Protein AF-A0A7V9B0U5-F1 (afdb_monomer_lite)

Foldseek 3Di:
DDPPQDPWDAPVVQDDPCVVVLQVVLVVVVDHQDRTDRPVCVVCNHSVNSVVVSVVVVCVVVVVDDDDPDPVRVVVVVVVD

Radius of gyration: 17.77 Å; chains: 1; bounding box: 40×35×46 Å

Sequence (81 aa):
MSTRTKPPVTVETLRAADDATFWELAGKCGYVRPTEIDPDQAWFWTRDWITGEIEGDWDYAEGRFTRYYSDEEFLASFEEK

pLDDT: mean 81.69, std 17.68, range [39.25, 97.25]

Secondary structure (DSSP, 8-state):
-----PPPPPGGGG--TTHHHHHHHHHHTT----SS--GGGTTTTSHHHHHHHHHHHHHHHHT-----SSHHHHHHTTTT-

Structure (mmCIF, N/CA/C/O backbone):
data_AF-A0A7V9B0U5-F1
#
_entry.id   AF-A0A7V9B0U5-F1
#
loop_
_atom_site.group_PDB
_atom_site.id
_atom_site.type_symbol
_atom_site.label_atom_id
_atom_site.label_alt_id
_atom_site.label_comp_id
_atom_site.label_asym_id
_atom_site.label_entity_id
_atom_site.label_seq_id
_atom_site.pdbx_PDB_ins_code
_atom_site.Cartn_x
_atom_site.Cartn_y
_atom_site.Cartn_z
_atom_site.occupancy
_atom_site.B_iso_or_equiv
_atom_site.auth_seq_id
_atom_site.auth_comp_id
_atom_site.auth_asym_id
_atom_site.auth_atom_id
_atom_site.pdbx_PDB_model_num
ATOM 1 N N . MET A 1 1 ? -9.299 22.631 -25.159 1.00 39.25 1 MET A N 1
ATOM 2 C CA . MET A 1 1 ? -8.864 21.762 -24.045 1.00 39.25 1 MET A CA 1
ATOM 3 C C . MET A 1 1 ? -7.528 21.160 -24.441 1.00 39.25 1 MET A C 1
ATOM 5 O O . MET A 1 1 ? -7.506 20.320 -25.326 1.00 39.25 1 MET A O 1
ATOM 9 N N . SER A 1 2 ? -6.419 21.681 -23.912 1.00 43.88 2 SER A N 1
ATOM 10 C CA . SER A 1 2 ? -5.077 21.168 -24.214 1.00 43.88 2 SER A CA 1
ATOM 11 C C . SER A 1 2 ? -4.754 20.082 -23.193 1.00 43.88 2 SER A C 1
ATOM 13 O O . SER A 1 2 ? -4.553 20.391 -22.019 1.00 43.88 2 SER A O 1
ATOM 15 N N . THR A 1 3 ? -4.786 18.813 -23.596 1.00 46.66 3 THR A N 1
ATOM 16 C CA . THR A 1 3 ? -4.318 17.713 -22.749 1.00 46.66 3 THR A CA 1
ATOM 17 C C . THR A 1 3 ? -2.802 17.810 -22.683 1.00 46.66 3 THR A C 1
ATOM 19 O O . THR A 1 3 ? -2.103 17.459 -23.633 1.00 46.66 3 THR A O 1
ATOM 22 N N . ARG A 1 4 ? -2.277 18.337 -21.574 1.00 46.50 4 ARG A N 1
ATOM 23 C CA . ARG A 1 4 ? -0.848 18.257 -21.278 1.00 46.50 4 ARG A CA 1
ATOM 24 C C . ARG A 1 4 ? -0.533 16.803 -20.941 1.00 46.50 4 ARG A C 1
ATOM 26 O O . ARG A 1 4 ? -0.545 16.435 -19.772 1.00 46.50 4 ARG A O 1
ATOM 33 N N . THR A 1 5 ? -0.291 15.984 -21.959 1.00 52.41 5 THR A N 1
ATOM 34 C CA . THR A 1 5 ? 0.199 14.618 -21.781 1.00 52.41 5 THR A CA 1
ATOM 35 C C . THR A 1 5 ? 1.572 14.713 -21.127 1.00 52.41 5 THR A C 1
ATOM 37 O O . THR A 1 5 ? 2.527 15.191 -21.743 1.00 52.41 5 THR A O 1
ATOM 40 N N . LYS A 1 6 ? 1.659 14.355 -19.840 1.00 53.09 6 LYS A N 1
ATOM 41 C CA . LYS A 1 6 ? 2.951 14.211 -19.167 1.00 53.09 6 LYS A CA 1
ATOM 42 C C . LYS A 1 6 ? 3.714 13.078 -19.865 1.00 53.09 6 LYS A C 1
ATOM 44 O O . LYS A 1 6 ? 3.093 12.079 -20.225 1.00 53.09 6 LYS A O 1
ATOM 49 N N . PRO A 1 7 ? 5.025 13.227 -20.101 1.00 53.91 7 PRO A N 1
ATOM 50 C CA .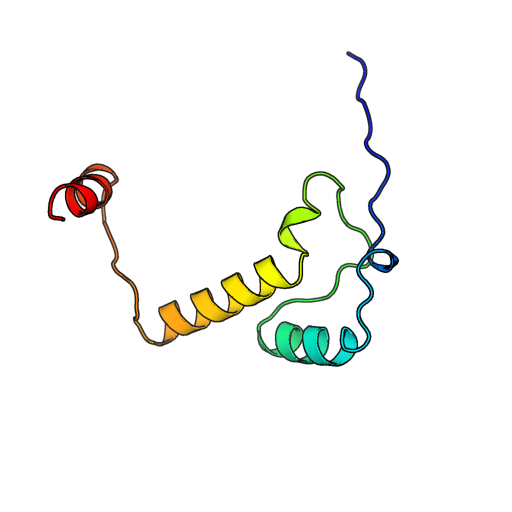 PRO A 1 7 ? 5.809 12.151 -20.687 1.00 53.91 7 PRO A CA 1
ATOM 51 C C . PRO A 1 7 ? 5.787 10.917 -19.764 1.00 53.91 7 PRO A C 1
ATOM 53 O O . PRO A 1 7 ? 5.785 11.097 -18.542 1.00 53.91 7 PRO A O 1
ATOM 56 N N . PRO A 1 8 ? 5.774 9.690 -20.323 1.00 57.78 8 PRO A N 1
ATOM 57 C CA . PRO A 1 8 ? 5.885 8.451 -19.555 1.00 57.78 8 PRO A CA 1
ATOM 58 C C . PRO A 1 8 ? 7.116 8.505 -18.643 1.00 57.78 8 PRO A C 1
ATOM 60 O O . PRO A 1 8 ? 8.221 8.802 -19.103 1.00 57.78 8 PRO A O 1
ATOM 63 N N . VAL A 1 9 ? 6.928 8.239 -17.347 1.00 58.50 9 VAL A N 1
ATOM 64 C CA . VAL A 1 9 ? 8.044 8.065 -16.410 1.00 58.50 9 VAL A CA 1
ATOM 65 C C . VAL A 1 9 ? 8.528 6.631 -16.564 1.00 58.50 9 VAL A C 1
ATOM 67 O O . VAL A 1 9 ? 7.768 5.690 -16.346 1.00 58.50 9 VAL A O 1
ATOM 70 N N . THR A 1 10 ? 9.782 6.443 -16.968 1.00 51.56 10 THR A N 1
ATOM 71 C CA . THR A 1 10 ? 10.343 5.101 -17.127 1.00 51.56 10 THR A CA 1
ATOM 72 C C . THR A 1 10 ? 10.818 4.560 -15.781 1.00 51.56 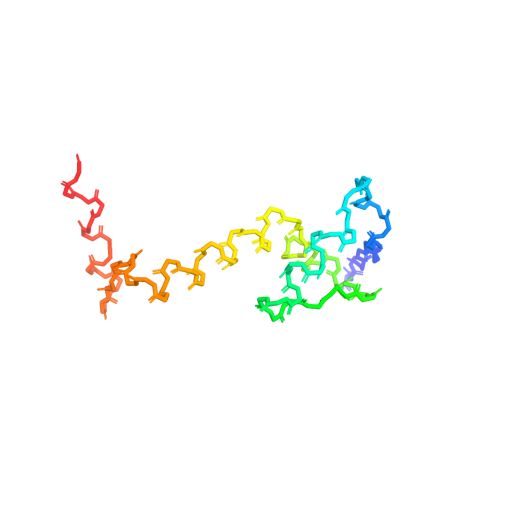10 THR A C 1
ATOM 74 O O . THR A 1 10 ? 11.485 5.246 -15.000 1.00 51.56 10 THR A O 1
ATOM 77 N N . VAL A 1 11 ? 10.524 3.282 -15.527 1.00 51.16 11 VAL A N 1
ATOM 78 C CA . VAL A 1 11 ? 10.981 2.540 -14.336 1.00 51.16 11 VAL A CA 1
ATOM 79 C C . VAL A 1 11 ? 12.505 2.500 -14.193 1.00 51.16 11 VAL A C 1
ATOM 81 O O . VAL A 1 11 ? 13.017 2.242 -13.107 1.00 51.16 11 VAL A O 1
ATOM 84 N N . GLU A 1 12 ? 13.247 2.768 -15.271 1.00 48.12 12 GLU A N 1
ATOM 85 C CA . GLU A 1 12 ? 14.711 2.828 -15.256 1.00 48.12 12 GLU A CA 1
ATOM 86 C C . GLU A 1 12 ? 15.274 4.024 -14.475 1.00 48.12 12 GLU A C 1
ATOM 88 O O . GLU A 1 12 ? 16.425 3.976 -14.046 1.00 48.12 12 GLU A O 1
ATOM 93 N N . THR A 1 13 ? 14.472 5.065 -14.234 1.00 49.22 13 THR A N 1
ATOM 94 C CA . THR A 1 13 ? 14.898 6.273 -13.503 1.00 49.22 13 THR A CA 1
ATOM 95 C C . THR A 1 13 ? 14.918 6.101 -11.974 1.00 49.22 13 THR A C 1
ATOM 97 O O . THR A 1 13 ? 15.406 6.983 -11.274 1.00 49.22 13 THR A O 1
ATOM 100 N N . LEU A 1 14 ? 14.438 4.964 -11.446 1.00 52.94 14 LEU A N 1
ATOM 101 C CA . LEU A 1 14 ? 14.358 4.642 -10.008 1.00 52.94 14 LEU A CA 1
ATOM 102 C C . LEU A 1 14 ? 15.406 3.597 -9.558 1.00 52.94 14 LEU A C 1
ATOM 104 O O . LEU A 1 14 ? 15.175 2.823 -8.633 1.00 52.94 14 LEU A O 1
ATOM 108 N N . ARG A 1 15 ? 16.562 3.522 -10.228 1.00 52.03 15 ARG A N 1
ATOM 109 C CA . ARG A 1 15 ? 17.579 2.486 -9.968 1.00 52.03 15 ARG A CA 1
ATOM 110 C C . ARG A 1 15 ? 18.421 2.778 -8.714 1.00 52.03 15 ARG A C 1
ATOM 112 O O . ARG A 1 15 ? 19.351 3.580 -8.766 1.00 52.03 15 ARG A O 1
ATOM 119 N N . ALA A 1 16 ? 18.176 2.030 -7.637 1.00 53.81 16 ALA A N 1
ATOM 120 C CA . ALA A 1 16 ? 19.184 1.681 -6.629 1.00 53.81 16 ALA A CA 1
ATOM 121 C C . ALA A 1 16 ? 19.639 0.221 -6.840 1.00 53.81 16 ALA A C 1
ATOM 123 O O . ALA A 1 16 ? 18.927 -0.585 -7.436 1.00 53.81 16 ALA A O 1
ATOM 124 N N . ALA A 1 17 ? 20.849 -0.122 -6.400 1.00 48.50 17 ALA A N 1
ATOM 125 C CA . ALA A 1 17 ? 21.536 -1.372 -6.738 1.00 48.50 17 ALA A CA 1
ATOM 126 C C . ALA A 1 17 ? 20.928 -2.672 -6.145 1.00 48.50 17 ALA A C 1
ATOM 128 O O . ALA A 1 17 ? 21.491 -3.741 -6.366 1.00 48.50 17 ALA A O 1
ATOM 129 N N . ASP A 1 18 ? 19.789 -2.621 -5.443 1.00 60.59 18 ASP A N 1
ATOM 130 C CA . ASP A 1 18 ? 19.086 -3.778 -4.851 1.00 60.59 18 ASP A CA 1
ATOM 131 C C . ASP A 1 18 ? 17.650 -4.000 -5.387 1.00 60.59 18 ASP A C 1
ATOM 133 O O . ASP A 1 18 ? 16.869 -4.760 -4.812 1.00 60.59 18 ASP A O 1
ATOM 137 N N . ASP A 1 19 ? 17.316 -3.390 -6.527 1.00 73.81 19 ASP A N 1
ATOM 138 C CA . ASP A 1 19 ? 15.986 -3.422 -7.159 1.00 73.81 19 ASP A CA 1
ATOM 139 C C . ASP A 1 19 ? 15.479 -4.857 -7.451 1.00 73.81 19 ASP A C 1
ATOM 141 O O . ASP A 1 19 ? 14.306 -5.162 -7.261 1.00 73.81 19 ASP A O 1
ATOM 145 N N . ALA A 1 20 ? 16.358 -5.789 -7.841 1.00 82.88 20 ALA A N 1
ATOM 146 C CA . ALA A 1 20 ? 15.966 -7.177 -8.124 1.00 82.88 20 ALA A CA 1
ATOM 147 C C . ALA A 1 20 ? 15.492 -7.941 -6.874 1.00 82.88 20 ALA A C 1
ATOM 149 O O . ALA A 1 20 ? 14.470 -8.621 -6.930 1.00 82.88 20 ALA A O 1
ATOM 150 N N . THR A 1 21 ? 16.203 -7.807 -5.749 1.00 86.06 21 THR A N 1
ATOM 151 C CA . THR A 1 21 ? 15.824 -8.450 -4.479 1.00 86.06 21 THR A CA 1
ATOM 152 C C . THR A 1 21 ? 14.497 -7.901 -3.973 1.00 86.06 21 THR A C 1
ATOM 154 O O . THR A 1 21 ? 13.644 -8.656 -3.510 1.00 86.06 21 THR A O 1
ATOM 157 N N . PHE A 1 22 ? 14.308 -6.585 -4.094 1.00 87.94 22 PHE A N 1
ATOM 158 C CA . PHE A 1 22 ? 13.049 -5.943 -3.749 1.00 87.94 22 PHE A CA 1
ATOM 159 C C . PHE A 1 22 ? 11.888 -6.500 -4.585 1.00 87.94 22 PHE A C 1
ATOM 161 O O . PHE A 1 22 ? 10.902 -6.954 -4.012 1.00 87.94 22 PHE A O 1
ATOM 168 N N . TRP A 1 23 ? 12.013 -6.548 -5.915 1.00 89.88 23 TRP A N 1
ATOM 169 C CA . TRP A 1 23 ? 10.946 -7.074 -6.775 1.00 89.88 23 TRP A CA 1
ATOM 170 C C . TRP A 1 23 ? 10.728 -8.587 -6.631 1.00 89.88 23 TRP A C 1
ATOM 172 O O . TRP A 1 23 ? 9.613 -9.053 -6.851 1.00 89.88 23 TRP A O 1
ATOM 182 N N . GLU A 1 24 ? 11.734 -9.360 -6.211 1.00 91.38 24 GLU A N 1
ATOM 183 C CA . GLU A 1 24 ? 11.538 -10.764 -5.828 1.00 91.38 24 GLU A CA 1
ATOM 184 C C . GLU A 1 24 ? 10.664 -10.886 -4.569 1.00 91.38 24 GLU A C 1
ATOM 186 O O . GLU A 1 24 ? 9.744 -11.706 -4.529 1.00 91.38 24 GLU A O 1
ATOM 191 N N . LEU A 1 25 ? 10.929 -10.072 -3.541 1.00 89.44 25 LEU A N 1
ATOM 192 C CA . LEU A 1 25 ? 10.110 -10.031 -2.329 1.00 89.44 25 LEU A CA 1
ATOM 193 C C . LEU A 1 25 ? 8.694 -9.532 -2.636 1.00 89.44 25 LEU A C 1
ATOM 195 O O . LEU A 1 25 ? 7.727 -10.188 -2.263 1.00 89.44 25 LEU A O 1
ATOM 199 N N . ALA A 1 26 ? 8.573 -8.424 -3.366 1.00 92.00 26 ALA A N 1
ATOM 200 C CA . ALA A 1 26 ? 7.291 -7.852 -3.759 1.00 92.00 26 ALA A CA 1
ATOM 201 C C . ALA A 1 26 ? 6.456 -8.855 -4.578 1.00 92.00 26 ALA A C 1
ATOM 203 O O . ALA A 1 26 ? 5.256 -8.996 -4.349 1.00 92.00 26 ALA A O 1
ATOM 204 N N . GLY A 1 27 ? 7.103 -9.650 -5.440 1.00 94.38 27 GLY A N 1
ATOM 205 C CA . GLY A 1 27 ? 6.470 -10.752 -6.168 1.00 94.38 27 GLY A CA 1
ATOM 206 C C . GLY A 1 27 ? 5.872 -11.834 -5.267 1.00 94.38 27 GLY A C 1
ATOM 207 O O . GLY A 1 27 ? 4.799 -12.354 -5.572 1.00 94.38 27 GLY A O 1
ATOM 208 N N . LYS A 1 28 ? 6.500 -12.139 -4.123 1.00 93.00 28 LYS A N 1
ATOM 209 C CA . LYS A 1 28 ? 5.939 -13.068 -3.118 1.00 93.00 28 LYS A CA 1
ATOM 210 C C . LYS A 1 28 ? 4.680 -12.505 -2.450 1.00 93.00 28 LYS A C 1
ATOM 212 O O . LYS A 1 28 ? 3.862 -13.284 -1.973 1.00 93.00 28 LYS A O 1
ATOM 217 N N . CYS A 1 29 ? 4.513 -11.185 -2.471 1.00 91.75 29 CYS A N 1
ATOM 218 C CA . CYS A 1 29 ? 3.349 -10.461 -1.962 1.00 91.75 29 CYS A CA 1
ATOM 219 C C . CYS A 1 29 ? 2.344 -10.070 -3.066 1.00 91.75 29 CYS A C 1
ATOM 221 O O . CYS A 1 29 ? 1.412 -9.326 -2.800 1.00 91.75 29 CYS A O 1
ATOM 223 N N . GLY A 1 30 ? 2.503 -10.563 -4.302 1.00 93.19 30 GLY A N 1
ATOM 224 C CA . GLY A 1 30 ? 1.550 -10.323 -5.396 1.00 93.19 30 GLY A CA 1
ATOM 225 C C . GLY A 1 30 ? 1.838 -9.101 -6.275 1.00 93.19 30 GLY A C 1
ATOM 226 O O . GLY A 1 30 ? 1.080 -8.839 -7.209 1.00 93.19 30 GLY A O 1
ATOM 227 N N . TYR A 1 31 ? 2.945 -8.390 -6.052 1.00 92.19 31 TYR A N 1
ATOM 228 C CA . TYR A 1 31 ? 3.336 -7.233 -6.859 1.00 92.19 31 TYR A CA 1
ATOM 229 C C . TYR A 1 31 ? 4.253 -7.628 -8.015 1.00 92.19 31 TYR A C 1
ATOM 231 O O . TYR A 1 31 ? 5.283 -8.273 -7.834 1.00 92.19 31 TYR A O 1
ATOM 239 N N . VAL A 1 32 ? 3.914 -7.181 -9.223 1.00 90.31 32 VAL A N 1
ATOM 240 C CA . VAL A 1 32 ? 4.728 -7.396 -10.425 1.00 90.31 32 VAL A CA 1
ATOM 241 C C . VAL A 1 32 ? 5.260 -6.059 -10.907 1.00 90.31 32 VAL A C 1
ATOM 243 O O . VAL A 1 32 ? 4.494 -5.113 -11.071 1.00 90.31 32 VAL A O 1
ATOM 246 N N . ARG A 1 33 ? 6.568 -5.991 -11.177 1.00 87.81 33 ARG A N 1
ATOM 247 C CA . ARG A 1 33 ? 7.183 -4.788 -11.736 1.00 87.81 33 ARG A CA 1
ATOM 248 C C . ARG A 1 33 ? 6.538 -4.448 -13.087 1.00 87.81 33 ARG A C 1
ATOM 250 O O . ARG A 1 33 ? 6.649 -5.255 -14.015 1.00 87.81 33 ARG A O 1
ATOM 257 N N . PRO A 1 34 ? 5.927 -3.265 -13.242 1.00 85.81 34 PRO A N 1
ATOM 258 C CA . PRO A 1 34 ? 5.335 -2.863 -14.507 1.00 85.81 34 PRO A CA 1
ATOM 259 C C . PRO A 1 34 ? 6.427 -2.511 -15.522 1.00 85.81 34 PRO A C 1
ATOM 261 O O . PRO A 1 34 ? 7.479 -1.966 -15.181 1.00 85.81 34 PRO A O 1
ATOM 264 N N . THR A 1 35 ? 6.167 -2.802 -16.794 1.00 85.81 35 THR A N 1
ATOM 265 C CA . THR A 1 35 ? 7.035 -2.395 -17.910 1.00 85.81 35 THR A CA 1
ATOM 266 C C . THR A 1 35 ? 6.730 -0.978 -18.395 1.00 85.81 35 THR A C 1
ATOM 268 O O . THR A 1 35 ? 7.613 -0.309 -18.923 1.00 85.81 35 THR A O 1
ATOM 271 N N . GLU A 1 36 ? 5.495 -0.517 -18.196 1.00 87.06 36 GLU A N 1
ATOM 272 C CA . GLU A 1 36 ? 5.011 0.821 -18.531 1.00 87.06 36 GLU A CA 1
ATOM 273 C C . GLU A 1 36 ? 4.087 1.306 -17.410 1.00 87.06 36 GLU A C 1
ATOM 275 O O . GLU A 1 36 ? 3.303 0.524 -16.870 1.00 87.06 36 GLU A O 1
ATOM 280 N N . ILE A 1 37 ? 4.205 2.581 -17.039 1.00 86.56 37 ILE A N 1
ATOM 281 C CA . ILE A 1 37 ? 3.418 3.196 -15.971 1.00 86.56 37 ILE A CA 1
ATOM 282 C C . ILE A 1 37 ? 2.790 4.482 -16.505 1.00 86.56 37 ILE A C 1
ATOM 284 O O . ILE A 1 37 ? 3.484 5.315 -17.092 1.00 86.56 37 ILE A O 1
ATOM 288 N N . ASP A 1 38 ? 1.493 4.663 -16.250 1.00 88.75 38 ASP A N 1
ATOM 289 C CA . ASP A 1 38 ? 0.842 5.964 -16.400 1.00 88.75 38 ASP A CA 1
ATOM 290 C C . ASP A 1 38 ? 1.550 6.990 -15.490 1.00 88.75 38 ASP A C 1
ATOM 292 O O . ASP A 1 38 ? 1.592 6.786 -14.272 1.00 88.75 38 ASP A O 1
ATOM 296 N N . PRO A 1 39 ? 2.095 8.098 -16.026 1.00 86.56 39 PRO A N 1
ATOM 297 C CA . PRO A 1 39 ? 2.740 9.148 -15.237 1.00 86.56 39 PRO A CA 1
ATOM 298 C C . PRO A 1 39 ? 1.939 9.641 -14.035 1.00 86.56 39 PRO A C 1
ATOM 300 O O . PRO A 1 39 ? 2.534 10.019 -13.026 1.00 86.56 39 PRO A O 1
ATOM 303 N N . ASP A 1 40 ? 0.609 9.659 -14.131 1.00 90.31 40 ASP A N 1
ATOM 304 C CA . ASP A 1 40 ? -0.257 10.120 -13.047 1.00 90.31 40 ASP A CA 1
ATOM 305 C C . ASP A 1 40 ? -0.443 9.063 -11.942 1.00 90.31 40 ASP A C 1
ATOM 307 O O . ASP A 1 40 ? -0.897 9.396 -10.849 1.00 90.31 40 ASP A O 1
ATOM 311 N N . GLN A 1 41 ? -0.017 7.821 -12.186 1.00 88.38 41 GLN A N 1
ATOM 312 C CA . GLN A 1 41 ? -0.018 6.701 -11.236 1.00 88.38 41 GLN A CA 1
ATOM 313 C C . GLN A 1 41 ? 1.398 6.234 -10.853 1.00 88.38 41 GLN A C 1
ATOM 315 O O . GLN A 1 41 ? 1.560 5.238 -10.151 1.00 88.38 41 GLN A O 1
ATOM 320 N N . ALA A 1 42 ? 2.447 6.951 -11.271 1.00 87.56 42 ALA A N 1
ATOM 321 C CA . ALA A 1 42 ? 3.834 6.592 -10.960 1.00 87.56 42 ALA A CA 1
ATOM 322 C C . ALA A 1 42 ? 4.136 6.556 -9.452 1.00 87.56 42 ALA A C 1
ATOM 324 O O . ALA A 1 42 ? 5.021 5.821 -9.021 1.00 87.56 42 ALA A O 1
ATOM 325 N N . TRP A 1 43 ? 3.382 7.316 -8.653 1.00 83.94 43 TRP A N 1
ATOM 326 C CA . TRP A 1 43 ? 3.520 7.370 -7.197 1.00 83.94 43 TRP A CA 1
ATOM 327 C C . TRP A 1 43 ? 3.249 6.014 -6.519 1.00 83.94 43 TRP A C 1
ATOM 329 O O . TRP A 1 43 ? 3.936 5.686 -5.552 1.00 83.94 43 TRP A O 1
ATOM 339 N N . PHE A 1 44 ? 2.328 5.206 -7.060 1.00 86.50 44 PHE A N 1
ATOM 340 C CA . PHE A 1 44 ? 1.971 3.883 -6.528 1.00 86.50 44 PHE A CA 1
ATOM 341 C C . PHE A 1 44 ? 3.111 2.868 -6.678 1.00 86.50 44 PHE A C 1
ATOM 343 O O . PHE A 1 44 ? 3.309 1.989 -5.848 1.00 86.50 44 PHE A O 1
ATOM 350 N N . TRP A 1 45 ? 3.909 3.009 -7.736 1.00 87.31 45 TRP A N 1
ATOM 351 C CA . TRP A 1 45 ? 4.978 2.069 -8.078 1.00 87.31 45 TRP A CA 1
ATOM 352 C C . TRP A 1 45 ? 6.333 2.440 -7.470 1.00 87.31 45 TRP A C 1
ATOM 354 O O . TRP A 1 45 ? 7.372 1.912 -7.872 1.00 87.31 45 TRP A O 1
ATOM 364 N N . THR A 1 46 ? 6.338 3.364 -6.511 1.00 86.69 46 THR A N 1
ATOM 365 C CA . THR A 1 46 ? 7.537 3.673 -5.736 1.00 86.69 46 THR A CA 1
ATOM 366 C C . THR A 1 46 ? 7.812 2.553 -4.736 1.00 86.69 46 THR A C 1
ATOM 368 O O . THR A 1 46 ? 6.895 1.909 -4.228 1.00 86.69 46 THR A O 1
ATOM 371 N N . ARG A 1 47 ? 9.093 2.319 -4.435 1.00 87.31 47 ARG A N 1
ATOM 372 C CA . ARG A 1 47 ? 9.503 1.303 -3.456 1.00 87.31 47 ARG A CA 1
ATOM 373 C C . ARG A 1 47 ? 8.834 1.516 -2.100 1.00 87.31 47 ARG A C 1
ATOM 375 O O . ARG A 1 47 ? 8.356 0.553 -1.507 1.00 87.31 47 ARG A O 1
ATOM 382 N N . ASP A 1 48 ? 8.803 2.761 -1.638 1.00 86.75 48 ASP A N 1
ATOM 383 C CA . ASP A 1 48 ? 8.230 3.126 -0.343 1.00 86.75 48 ASP A CA 1
ATOM 384 C C . ASP A 1 48 ? 6.734 2.803 -0.295 1.00 86.75 48 ASP A C 1
ATOM 386 O O . ASP A 1 48 ? 6.271 2.221 0.681 1.00 86.75 48 ASP A O 1
ATOM 390 N N . TRP A 1 49 ? 5.998 3.093 -1.375 1.00 92.00 49 TRP A N 1
ATOM 391 C CA . TRP A 1 49 ? 4.573 2.775 -1.455 1.00 92.00 49 TRP A CA 1
ATOM 392 C C . TRP A 1 49 ? 4.319 1.268 -1.384 1.00 92.00 49 TRP A C 1
ATOM 394 O O . TRP A 1 49 ? 3.585 0.807 -0.520 1.00 92.00 49 TRP A O 1
ATOM 404 N N . ILE A 1 50 ? 4.982 0.485 -2.238 1.00 93.25 50 ILE A N 1
ATOM 405 C CA . ILE A 1 50 ? 4.835 -0.979 -2.247 1.00 93.25 50 ILE A CA 1
ATOM 406 C C . ILE A 1 50 ? 5.269 -1.599 -0.912 1.00 93.25 50 ILE A C 1
ATOM 408 O O . ILE A 1 50 ? 4.674 -2.574 -0.467 1.00 93.25 50 ILE A O 1
ATOM 412 N N . THR A 1 51 ? 6.288 -1.042 -0.253 1.00 92.31 51 THR A N 1
ATOM 413 C CA . THR A 1 51 ? 6.695 -1.498 1.086 1.00 92.31 51 THR A CA 1
ATOM 414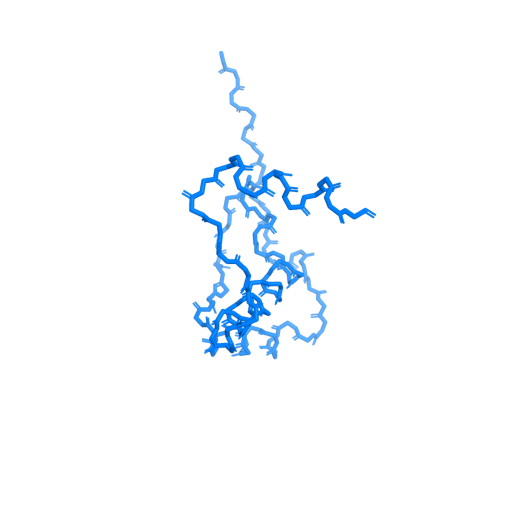 C C . THR A 1 51 ? 5.570 -1.277 2.095 1.00 92.31 51 THR A C 1
ATOM 416 O O . THR A 1 51 ? 5.234 -2.206 2.821 1.00 92.31 51 THR A O 1
ATOM 419 N N . GLY A 1 52 ? 4.941 -0.098 2.085 1.00 92.25 52 GLY A N 1
ATOM 420 C CA . GLY A 1 52 ? 3.797 0.198 2.949 1.00 92.25 52 GLY A CA 1
ATOM 421 C C . GLY A 1 52 ? 2.579 -0.685 2.667 1.00 92.25 52 GLY A C 1
ATOM 422 O O . GLY A 1 52 ? 1.915 -1.117 3.603 1.00 92.25 52 GLY A O 1
ATOM 423 N N . GLU A 1 53 ? 2.308 -1.013 1.403 1.00 95.38 53 GLU A N 1
ATOM 424 C CA . GLU A 1 53 ? 1.240 -1.960 1.053 1.00 95.38 53 GLU A CA 1
ATOM 425 C C . GLU A 1 53 ? 1.521 -3.366 1.609 1.00 95.38 53 GLU A C 1
ATOM 427 O O . GLU A 1 53 ? 0.639 -3.990 2.193 1.00 95.38 53 GLU A O 1
ATOM 432 N N . ILE A 1 54 ? 2.764 -3.852 1.496 1.00 94.31 54 ILE A N 1
ATOM 433 C CA . ILE A 1 54 ? 3.170 -5.150 2.063 1.00 94.31 54 ILE A CA 1
ATOM 434 C C . ILE A 1 54 ? 3.028 -5.152 3.591 1.00 94.31 54 ILE A C 1
ATOM 436 O O . ILE A 1 54 ? 2.543 -6.127 4.166 1.00 94.31 54 ILE A O 1
ATOM 440 N N . GLU A 1 55 ? 3.446 -4.073 4.254 1.00 94.88 55 GLU A N 1
ATOM 441 C CA . GLU A 1 55 ? 3.274 -3.908 5.701 1.00 94.88 55 GLU A CA 1
ATOM 442 C C . GLU A 1 55 ? 1.788 -3.905 6.089 1.00 94.88 55 GLU A C 1
ATOM 444 O O . GLU A 1 55 ? 1.404 -4.607 7.026 1.00 94.88 55 GLU A O 1
ATOM 449 N N . GLY A 1 56 ? 0.945 -3.198 5.331 1.00 94.38 56 GLY A N 1
ATOM 450 C CA . GLY A 1 56 ? -0.504 -3.161 5.529 1.00 94.38 56 GLY A CA 1
ATOM 451 C C . GLY A 1 56 ? -1.173 -4.526 5.351 1.00 94.38 56 GLY A C 1
ATOM 452 O O . GLY A 1 56 ? -2.023 -4.905 6.159 1.00 94.38 56 GLY A O 1
ATOM 453 N N . ASP A 1 57 ? -0.756 -5.305 4.351 1.00 93.56 57 ASP A N 1
ATOM 454 C CA . ASP A 1 57 ? -1.236 -6.675 4.139 1.00 93.56 57 ASP A CA 1
ATOM 455 C C . ASP A 1 57 ? -0.875 -7.592 5.318 1.00 93.56 57 ASP A C 1
ATOM 457 O O . ASP A 1 57 ? -1.694 -8.408 5.758 1.00 93.56 57 ASP A O 1
ATOM 461 N N . TRP A 1 58 ? 0.334 -7.452 5.872 1.00 94.69 58 TRP A N 1
ATOM 462 C CA . TRP A 1 58 ? 0.738 -8.181 7.076 1.00 94.69 58 TRP A CA 1
ATOM 463 C C . TRP A 1 58 ? -0.042 -7.738 8.310 1.00 94.69 58 TRP A C 1
ATOM 465 O O . TRP A 1 58 ? -0.514 -8.592 9.060 1.00 94.69 58 TRP A O 1
ATOM 475 N N . ASP A 1 59 ? -0.237 -6.434 8.504 1.00 96.44 59 ASP A N 1
ATOM 476 C CA . ASP A 1 59 ? -1.064 -5.903 9.587 1.00 96.44 59 ASP A CA 1
ATOM 477 C C . ASP A 1 59 ? -2.492 -6.444 9.510 1.00 96.44 59 ASP A C 1
ATOM 479 O O . ASP A 1 59 ? -3.049 -6.884 10.519 1.00 96.44 59 ASP A O 1
ATOM 483 N N . TYR A 1 60 ? -3.073 -6.491 8.312 1.00 94.12 60 TYR A N 1
ATOM 484 C CA . TYR A 1 60 ? -4.395 -7.061 8.099 1.00 94.12 60 TYR A CA 1
ATOM 485 C C . TYR A 1 60 ? -4.438 -8.556 8.440 1.00 94.12 60 TYR A C 1
ATOM 487 O O . TYR A 1 60 ? -5.321 -8.993 9.185 1.00 94.12 60 TYR A O 1
ATOM 495 N N . ALA A 1 61 ? -3.472 -9.338 7.947 1.00 94.56 61 ALA A N 1
ATOM 496 C CA . ALA A 1 61 ? -3.384 -10.775 8.203 1.00 94.56 61 ALA A CA 1
ATOM 497 C C . ALA A 1 61 ? -3.171 -11.108 9.691 1.00 94.56 61 ALA A C 1
ATOM 499 O O . ALA A 1 61 ? -3.696 -12.107 10.186 1.00 94.56 61 ALA A O 1
ATOM 500 N N . GLU A 1 62 ? -2.431 -10.267 10.413 1.00 97.00 62 GLU A N 1
ATOM 501 C CA . GLU A 1 62 ? -2.195 -10.399 11.852 1.00 97.00 62 GLU A CA 1
ATOM 502 C C . GLU A 1 62 ? -3.316 -9.797 12.718 1.00 97.00 62 GLU A C 1
ATOM 504 O O . GLU A 1 62 ? -3.293 -9.930 13.942 1.00 97.00 62 GLU A O 1
ATOM 509 N N . GLY A 1 63 ? -4.312 -9.143 12.113 1.00 97.00 63 GLY A N 1
ATOM 510 C CA . GLY A 1 63 ? -5.387 -8.474 12.846 1.00 97.00 63 GLY A CA 1
ATOM 511 C C . GLY A 1 63 ? -4.945 -7.195 13.566 1.00 97.00 63 GLY A C 1
ATOM 512 O O . GLY A 1 63 ? -5.621 -6.751 14.493 1.00 97.00 63 GLY A O 1
ATOM 513 N N . ARG A 1 64 ? -3.827 -6.585 13.154 1.00 96.81 64 ARG A N 1
ATOM 514 C CA . ARG A 1 64 ? -3.299 -5.308 13.663 1.00 96.81 64 ARG A CA 1
ATOM 515 C C . ARG A 1 64 ? -4.009 -4.114 13.016 1.00 96.81 64 ARG A C 1
ATOM 517 O O . ARG A 1 64 ? -3.375 -3.205 12.495 1.00 96.81 64 ARG A O 1
ATOM 524 N N . PHE A 1 65 ? -5.339 -4.106 13.047 1.00 94.69 65 PHE A N 1
ATOM 525 C CA . PHE A 1 65 ? -6.146 -3.010 12.513 1.00 94.69 65 PHE A CA 1
ATOM 526 C C . PHE A 1 65 ? -7.362 -2.725 13.393 1.00 94.69 65 PHE A C 1
ATOM 528 O O . PHE A 1 65 ? -7.877 -3.603 14.085 1.00 94.69 65 PHE A O 1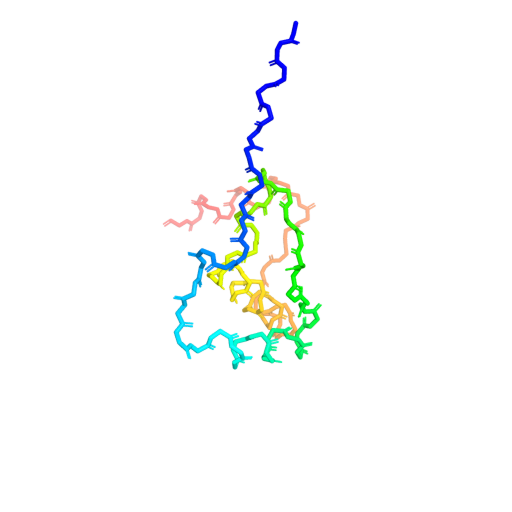
ATOM 535 N N . THR A 1 66 ? -7.866 -1.495 13.306 1.00 94.62 66 THR A N 1
ATOM 536 C CA . THR A 1 66 ? -9.177 -1.123 13.844 1.00 94.62 66 THR A CA 1
ATOM 537 C C . THR A 1 66 ? -10.143 -0.957 12.682 1.00 94.62 66 THR A C 1
ATOM 539 O O . THR A 1 66 ? -9.853 -0.238 11.727 1.00 94.62 66 THR A O 1
ATOM 542 N N . ARG A 1 67 ? -11.296 -1.627 12.749 1.00 94.44 67 ARG A N 1
ATOM 543 C CA . ARG A 1 67 ? -12.374 -1.455 11.774 1.00 94.44 67 ARG A CA 1
ATOM 544 C C . ARG A 1 67 ? -13.430 -0.525 12.341 1.00 94.44 67 ARG A C 1
ATOM 546 O O . ARG A 1 67 ? -14.026 -0.853 13.359 1.00 94.44 6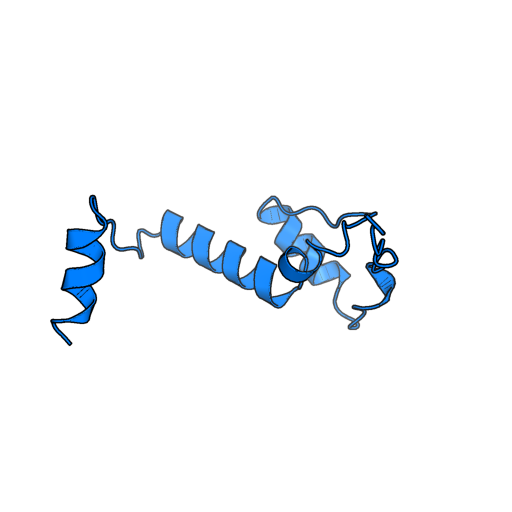7 ARG A O 1
ATOM 553 N N . TYR A 1 68 ? -13.700 0.541 11.606 1.00 96.12 68 TYR A N 1
ATOM 554 C CA . TYR A 1 68 ? -14.836 1.423 11.831 1.00 96.12 68 TYR A CA 1
ATOM 555 C C . TYR A 1 68 ? -15.930 1.095 10.811 1.00 96.12 68 TYR A C 1
ATOM 557 O O . TYR A 1 68 ? -15.640 0.733 9.666 1.00 96.12 68 TYR A O 1
ATOM 565 N N . TYR A 1 69 ? -17.188 1.166 11.228 1.00 96.31 69 TYR A N 1
ATOM 566 C CA . TYR A 1 69 ? -18.355 0.864 10.394 1.00 96.31 69 TYR A CA 1
ATOM 567 C C . TYR A 1 69 ? -19.036 2.122 9.848 1.00 96.31 69 TYR A C 1
ATOM 569 O O . TYR A 1 69 ? -19.985 2.010 9.070 1.00 96.31 69 TYR A O 1
ATOM 577 N N . SER A 1 70 ? -18.553 3.301 10.236 1.00 97.25 70 SER A N 1
ATOM 578 C CA . SER A 1 70 ? -19.003 4.595 9.729 1.00 97.25 70 SER A CA 1
ATOM 579 C C . SER A 1 70 ? -17.881 5.628 9.788 1.00 97.25 70 SER A C 1
ATOM 581 O O . SER A 1 70 ? -16.948 5.501 10.588 1.00 97.25 70 SER A O 1
ATOM 583 N N . ASP A 1 71 ? -17.993 6.659 8.955 1.00 96.56 71 ASP A N 1
ATOM 584 C CA . ASP A 1 71 ? -17.056 7.780 8.959 1.00 96.56 71 ASP A CA 1
ATOM 585 C C . ASP A 1 71 ? -17.155 8.554 10.282 1.00 96.56 71 ASP A C 1
ATOM 587 O O . ASP A 1 71 ? -16.142 9.004 10.810 1.00 96.56 71 ASP A O 1
ATOM 591 N N . GLU A 1 72 ? -18.353 8.649 10.870 1.00 96.69 72 GLU A N 1
ATOM 592 C CA . GLU A 1 72 ? -18.569 9.264 12.180 1.00 96.69 72 GLU A CA 1
ATOM 593 C C . GLU A 1 72 ? -17.803 8.532 13.292 1.00 96.69 72 GLU A C 1
ATOM 595 O O . GLU A 1 72 ? -17.155 9.174 14.117 1.00 96.69 72 GLU A O 1
ATOM 600 N N . GLU A 1 73 ? -17.833 7.195 13.296 1.00 95.88 73 GLU A N 1
ATOM 601 C CA . GLU A 1 73 ? -17.085 6.365 14.250 1.00 95.88 73 GLU A CA 1
ATOM 602 C C . GLU A 1 73 ? -15.566 6.529 14.074 1.00 95.88 73 GLU A C 1
ATOM 604 O O . GLU A 1 73 ? -14.835 6.668 15.055 1.00 95.88 73 GLU A O 1
ATOM 609 N N . PHE A 1 74 ? -15.089 6.572 12.826 1.00 94.62 74 PHE A N 1
ATOM 610 C CA . PHE A 1 74 ? -13.680 6.818 12.520 1.00 94.62 74 PHE A CA 1
ATOM 611 C C . PHE A 1 74 ? -13.223 8.197 13.007 1.00 94.62 74 PHE A C 1
ATOM 613 O O . PHE A 1 74 ? -12.185 8.306 13.661 1.00 94.62 74 PHE A O 1
ATOM 620 N N . LEU A 1 75 ? -13.997 9.247 12.720 1.00 95.75 75 LEU A N 1
ATOM 621 C CA . LEU A 1 75 ? -13.659 10.617 13.103 1.00 95.75 75 LEU A CA 1
ATOM 622 C C . LEU A 1 75 ? -13.657 10.804 14.625 1.00 95.75 75 LEU A C 1
ATOM 624 O O . LEU A 1 75 ? -12.727 11.415 15.151 1.00 95.75 75 LEU A O 1
ATOM 628 N N . ALA A 1 76 ? -14.625 10.214 15.334 1.00 95.19 76 ALA A N 1
ATOM 629 C CA . ALA A 1 76 ? -14.682 10.255 16.796 1.00 95.19 76 ALA A CA 1
ATOM 630 C C . ALA A 1 76 ? -13.418 9.669 17.455 1.00 95.19 76 ALA A C 1
ATOM 632 O O . ALA A 1 76 ? -12.970 10.170 18.484 1.00 95.19 76 ALA A O 1
ATOM 633 N N . SER A 1 77 ? -12.774 8.672 16.832 1.00 93.75 77 SER A N 1
ATOM 634 C CA . SER A 1 77 ? -11.546 8.057 17.365 1.00 93.75 77 SER A CA 1
ATOM 635 C C . SER A 1 77 ? -10.344 9.012 17.472 1.00 93.75 77 SER A C 1
ATOM 637 O O . SER A 1 77 ? -9.391 8.730 18.205 1.00 93.75 77 SER A O 1
ATOM 639 N N . PHE A 1 78 ? -10.369 10.144 16.758 1.00 92.00 78 PHE A N 1
ATOM 640 C CA . PHE A 1 78 ? -9.323 11.169 16.832 1.00 92.00 78 PHE A CA 1
ATOM 641 C C . PHE A 1 78 ? -9.561 12.205 17.932 1.00 92.00 78 PHE A C 1
ATOM 643 O O . PHE A 1 78 ? -8.611 12.881 18.319 1.00 92.00 78 PHE A O 1
ATOM 650 N N . GLU A 1 79 ? 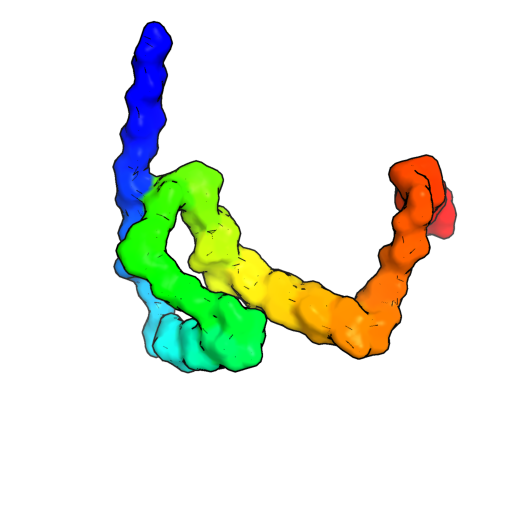-10.792 12.337 18.431 1.00 88.81 79 GLU A N 1
ATOM 651 C CA . GLU A 1 79 ? -11.148 13.289 19.493 1.00 88.81 79 GLU A CA 1
ATOM 652 C C . GLU A 1 79 ? -10.831 12.742 20.897 1.00 88.81 79 GLU A C 1
ATOM 654 O O . GLU A 1 79 ? -10.715 13.508 21.850 1.00 88.81 79 GLU A O 1
ATOM 659 N N . GLU A 1 80 ? -10.643 11.425 21.029 1.00 65.75 80 GLU A N 1
ATOM 660 C CA . GLU A 1 80 ? -10.333 10.743 22.295 1.00 65.75 80 GLU A CA 1
ATOM 661 C C . GLU A 1 80 ? -8.832 10.756 22.682 1.00 65.75 80 GLU A C 1
ATOM 663 O O . GLU A 1 80 ? -8.436 10.065 23.626 1.00 65.75 80 GLU A O 1
ATOM 668 N N . LYS A 1 81 ? -7.981 11.522 21.981 1.00 54.12 81 LYS A N 1
ATOM 669 C CA . LYS A 1 81 ? -6.527 11.623 22.231 1.00 54.12 81 LYS A CA 1
ATOM 670 C C . LYS A 1 81 ? -6.089 13.017 22.662 1.00 54.12 81 LYS A C 1
ATOM 672 O O . LYS A 1 81 ? -5.182 13.078 23.524 1.00 54.12 81 LYS A O 1
#